Protein AF-A0A9R0EFJ1-F1 (afdb_monomer_lite)

Organism: Spodoptera frugiperda (NCBI:txid7108)

Sequence (148 aa):
MCCQISFVVCVLAYFVYSATVPFEKIGEVQAIQAPFFELPCMRIGGTCAKAFACPTGTRVGRKGLCPDQQELGIECCRPNRVARPLDQTQQERKSERKPANPGKTEGENKCITRNGVCIPTIGECPPSMQIEGTSDCRPEEICCIYNQ

pLDDT: mean 74.3, std 16.12, range [41.12, 91.94]

Radius of gyration: 32.26 Å; chains: 1; bounding box: 55×54×97 Å

Structure (mmCIF, N/CA/C/O backbone):
data_AF-A0A9R0EFJ1-F1
#
_entry.id   AF-A0A9R0EFJ1-F1
#
loop_
_atom_site.group_PDB
_atom_site.id
_atom_site.type_symbol
_atom_site.label_atom_id
_atom_site.label_alt_id
_atom_site.label_comp_id
_atom_site.label_asym_id
_atom_site.label_entity_id
_atom_site.label_seq_id
_atom_site.pdbx_PDB_ins_code
_atom_site.Cartn_x
_atom_site.Cartn_y
_atom_site.Cartn_z
_atom_site.occupancy
_atom_site.B_iso_or_equiv
_atom_site.auth_seq_id
_atom_site.auth_comp_id
_atom_site.auth_asym_id
_atom_site.auth_atom_id
_atom_site.pdbx_PDB_model_num
ATOM 1 N N . MET A 1 1 ? -18.585 27.957 65.807 1.00 55.62 1 MET A N 1
ATOM 2 C CA . MET A 1 1 ? -18.505 26.542 65.364 1.00 55.62 1 MET A CA 1
ATOM 3 C C . MET A 1 1 ? -19.190 26.280 64.012 1.00 55.62 1 MET A C 1
ATOM 5 O O . MET A 1 1 ? -18.810 25.325 63.353 1.00 55.62 1 MET A O 1
ATOM 9 N N . CYS A 1 2 ? -20.096 27.142 63.520 1.00 55.72 2 CYS A N 1
ATOM 10 C CA . CYS A 1 2 ? -20.790 26.954 62.229 1.00 55.72 2 CYS A CA 1
ATOM 11 C C . CYS A 1 2 ? -19.889 27.019 60.975 1.00 55.72 2 CYS A C 1
ATOM 13 O O . CYS A 1 2 ? -20.182 26.372 59.977 1.00 55.72 2 CYS A O 1
ATOM 15 N N . CYS A 1 3 ? -18.769 27.750 61.029 1.00 59.88 3 CYS A N 1
ATOM 16 C CA . CYS A 1 3 ? -17.863 27.913 59.882 1.00 59.88 3 CYS A CA 1
ATOM 17 C C . CYS A 1 3 ? -17.069 26.627 59.558 1.00 59.88 3 CYS A C 1
ATOM 19 O O . CYS A 1 3 ? -16.867 26.285 58.399 1.00 59.88 3 CYS A O 1
ATOM 21 N N . GLN A 1 4 ? -16.699 25.862 60.593 1.00 69.38 4 GLN A N 1
ATOM 22 C CA . GLN A 1 4 ? -15.990 24.582 60.459 1.00 69.38 4 GLN A CA 1
ATOM 23 C C . GLN A 1 4 ? -16.889 23.509 59.828 1.00 69.38 4 GLN A C 1
ATOM 25 O O . GLN A 1 4 ? -16.459 22.776 58.944 1.00 69.38 4 GLN A O 1
ATOM 30 N N . ILE A 1 5 ? -18.166 23.469 60.224 1.00 75.38 5 ILE A N 1
ATOM 31 C CA . ILE A 1 5 ? -19.148 22.516 59.687 1.00 75.38 5 ILE A CA 1
ATOM 32 C C . ILE A 1 5 ? -19.392 22.790 58.197 1.00 75.38 5 ILE A C 1
ATOM 34 O O . ILE A 1 5 ? -19.397 21.860 57.396 1.00 75.38 5 ILE A O 1
ATOM 38 N N . SER A 1 6 ? -19.506 24.065 57.807 1.00 76.31 6 SER A N 1
ATOM 39 C CA . SER A 1 6 ? -19.676 24.445 56.400 1.00 76.31 6 SER A CA 1
ATOM 40 C C . SER A 1 6 ? -18.483 24.034 55.532 1.00 76.31 6 SER A C 1
ATOM 42 O O . SER A 1 6 ? -18.679 23.575 54.410 1.00 76.31 6 SER A O 1
ATOM 44 N N . PHE A 1 7 ? -17.255 24.168 56.042 1.00 79.75 7 PHE A N 1
ATOM 45 C CA . PHE A 1 7 ? -16.052 23.775 55.309 1.00 79.75 7 PHE A CA 1
ATOM 46 C C . PHE A 1 7 ? -15.997 22.259 55.084 1.00 79.75 7 PHE A C 1
ATOM 48 O O . PHE A 1 7 ? -15.744 21.805 53.969 1.00 79.75 7 PHE A O 1
ATOM 55 N N . VAL A 1 8 ? -16.316 21.474 56.118 1.00 84.75 8 VAL A N 1
ATOM 56 C CA . VAL A 1 8 ? -16.332 20.005 56.037 1.00 84.75 8 VAL A CA 1
ATOM 57 C C . VAL A 1 8 ? -17.383 19.516 55.037 1.00 84.75 8 VAL A C 1
ATOM 59 O O . VAL A 1 8 ? -17.089 18.630 54.237 1.00 84.75 8 VAL A O 1
ATOM 62 N N . VAL A 1 9 ? -18.573 20.124 55.012 1.00 88.00 9 VAL A N 1
ATOM 63 C CA . VAL A 1 9 ? -19.626 19.768 54.045 1.00 88.00 9 VAL A CA 1
ATOM 64 C C . VAL A 1 9 ? -19.182 20.044 52.605 1.00 88.00 9 VAL A C 1
ATOM 66 O O . VAL A 1 9 ? -19.360 19.183 51.747 1.00 88.00 9 VAL A O 1
ATOM 69 N N . CYS A 1 10 ? -18.549 21.190 52.336 1.00 85.62 10 CYS A N 1
ATOM 70 C CA . CYS A 1 10 ? -18.048 21.512 50.996 1.00 85.62 10 CYS A CA 1
ATOM 71 C C . CYS A 1 10 ? -16.941 20.555 50.533 1.00 85.62 10 CYS A C 1
ATOM 73 O O . CYS A 1 10 ? -16.951 20.121 49.382 1.00 85.62 10 CYS A O 1
ATOM 75 N N . VAL A 1 11 ? -16.005 20.197 51.420 1.00 88.25 11 VAL A N 1
ATOM 76 C CA . VAL A 1 11 ? -14.911 19.267 51.091 1.00 88.25 11 VAL A CA 1
ATOM 77 C C . VAL A 1 11 ? -15.449 17.862 50.822 1.00 88.25 11 VAL A C 1
ATOM 79 O O . VAL A 1 11 ? -15.050 17.236 49.841 1.00 88.25 11 VAL A O 1
ATOM 82 N N . LEU A 1 12 ? -16.391 17.382 51.638 1.00 87.44 12 LEU A N 1
ATOM 83 C CA . LEU A 1 12 ? -17.024 16.079 51.424 1.00 87.44 12 LEU A CA 1
ATOM 84 C C . LEU A 1 12 ? -17.847 16.058 50.132 1.00 87.44 12 LEU A C 1
ATOM 86 O O . LEU A 1 12 ? -17.742 15.101 49.370 1.00 87.44 12 LEU A O 1
ATOM 90 N N . ALA A 1 13 ? -18.599 17.120 49.836 1.00 86.50 13 ALA A N 1
ATOM 91 C CA . ALA A 1 13 ? -19.341 17.236 48.582 1.00 86.50 13 ALA A CA 1
ATOM 92 C C . ALA A 1 13 ? -18.406 17.248 47.362 1.00 86.50 13 ALA A C 1
ATOM 94 O O . ALA A 1 13 ? -18.673 16.553 46.385 1.00 86.50 13 ALA A O 1
ATOM 95 N N . TYR A 1 14 ? -17.283 17.970 47.432 1.00 86.06 14 TYR A N 1
ATOM 96 C CA . TYR A 1 14 ? -16.282 17.994 46.363 1.00 86.06 14 TYR A CA 1
ATOM 97 C C . TYR A 1 14 ? -15.613 16.630 46.160 1.00 86.06 14 TYR A C 1
ATOM 99 O O . TYR A 1 14 ? -15.384 16.215 45.024 1.00 86.06 14 TYR A O 1
ATOM 107 N N . PHE A 1 15 ? -15.325 15.912 47.247 1.00 83.88 15 PHE A N 1
ATOM 108 C CA . PHE A 1 15 ? -14.726 14.581 47.183 1.00 83.88 15 PHE A CA 1
ATOM 109 C C . PHE A 1 15 ? -15.702 13.548 46.606 1.00 83.88 15 PHE A C 1
ATOM 111 O O . PHE A 1 15 ? -15.324 12.780 45.727 1.00 83.88 15 PHE A O 1
ATOM 118 N N . VAL A 1 16 ? -16.973 13.574 47.028 1.00 85.31 16 VAL A N 1
ATOM 119 C CA . VAL A 1 16 ? -18.039 12.728 46.460 1.00 85.31 16 VAL A CA 1
ATOM 120 C C . VAL A 1 16 ? -18.267 13.061 44.989 1.00 85.31 16 VAL A C 1
ATOM 122 O O . VAL A 1 16 ? -18.375 12.148 44.174 1.00 85.31 16 VAL A O 1
ATOM 125 N N . TYR A 1 17 ? -18.273 14.345 44.623 1.00 82.31 17 TYR A N 1
ATOM 126 C CA . TYR A 1 17 ? -18.352 14.765 43.227 1.00 82.31 17 TYR A CA 1
ATOM 127 C C . TYR A 1 17 ? -17.175 14.186 42.438 1.00 82.31 17 TYR A C 1
ATOM 129 O O . TYR A 1 17 ? -17.390 13.413 41.517 1.00 82.31 17 TYR A O 1
ATOM 137 N N . SER A 1 18 ? -15.939 14.430 42.880 1.00 78.69 18 SER A N 1
ATOM 138 C CA . SER A 1 18 ? -14.717 13.933 42.226 1.00 78.69 18 SER A CA 1
ATOM 139 C C . 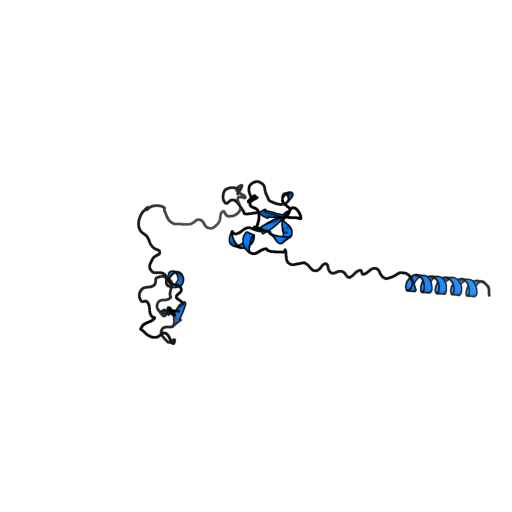SER A 1 18 ? -14.643 12.403 42.133 1.00 78.69 18 SER A C 1
ATOM 141 O O . SER A 1 18 ? -14.052 11.884 41.194 1.00 78.69 18 SER A O 1
ATOM 143 N N . ALA A 1 19 ? -15.240 11.676 43.083 1.00 75.56 19 ALA A N 1
ATOM 144 C CA . ALA A 1 19 ? -15.308 10.215 43.071 1.00 75.56 19 ALA A CA 1
ATOM 145 C C . ALA A 1 19 ? -16.432 9.655 42.178 1.00 75.56 19 ALA A C 1
ATOM 147 O O . ALA A 1 19 ? -16.368 8.495 41.778 1.00 75.56 19 ALA A O 1
ATOM 148 N N . THR A 1 20 ? -17.467 10.451 41.890 1.00 71.62 20 THR A N 1
ATOM 149 C CA . THR A 1 20 ? -18.623 10.041 41.075 1.00 71.62 20 THR A CA 1
ATOM 150 C C . THR A 1 20 ? -18.556 10.531 39.636 1.00 71.62 20 THR A C 1
ATOM 152 O O . THR A 1 20 ? -19.221 9.932 38.792 1.00 71.62 20 THR A O 1
ATOM 155 N N . VAL A 1 21 ? -17.750 11.554 39.314 1.00 69.31 21 VAL A N 1
ATOM 156 C CA . VAL A 1 21 ? -17.434 11.847 37.911 1.00 69.31 21 VAL A CA 1
ATOM 157 C C . VAL A 1 21 ? -16.482 10.758 37.417 1.00 69.31 21 VAL A C 1
ATOM 159 O O . VAL A 1 21 ? -15.343 10.693 37.890 1.00 69.31 21 VAL A O 1
ATOM 162 N N . PRO A 1 22 ? -16.890 9.890 36.475 1.00 62.62 22 PRO A N 1
ATOM 163 C CA . PRO A 1 22 ? -15.914 9.083 35.773 1.00 62.62 22 PRO A CA 1
ATOM 164 C C . PRO A 1 22 ? -14.950 10.056 35.094 1.00 62.62 22 PRO A C 1
ATOM 166 O O . PRO A 1 22 ? -15.371 10.957 34.369 1.00 62.62 22 PRO A O 1
ATOM 169 N N . PHE A 1 23 ? -13.654 9.897 35.356 1.00 56.00 23 PHE A N 1
ATOM 170 C CA . PHE A 1 23 ? -12.611 10.497 34.537 1.00 56.00 23 PHE A CA 1
ATOM 171 C C . PHE A 1 23 ? -12.801 9.931 33.127 1.00 56.00 23 PHE A C 1
ATOM 173 O O . PHE A 1 23 ? -12.347 8.825 32.824 1.00 56.00 23 PHE A O 1
ATOM 180 N N . GLU A 1 24 ? -13.576 10.629 32.299 1.00 58.25 24 GLU A N 1
ATOM 181 C CA . GLU A 1 24 ? -13.750 10.294 30.897 1.00 58.25 24 GLU A CA 1
ATOM 182 C C . GLU A 1 24 ? -12.352 10.356 30.284 1.00 58.25 24 GLU A C 1
ATOM 184 O O . GLU A 1 24 ? -11.733 11.415 30.200 1.00 58.25 24 GLU A O 1
ATOM 189 N N . LYS A 1 25 ? -11.814 9.162 30.020 1.00 52.97 25 LYS A N 1
ATOM 190 C CA . LYS A 1 25 ? -10.497 8.869 29.461 1.00 52.97 25 LYS A CA 1
ATOM 191 C C . LYS A 1 25 ? -9.975 10.002 28.569 1.00 52.97 25 LYS A C 1
ATOM 193 O O . LYS A 1 25 ? -10.198 10.000 27.361 1.00 52.97 25 LYS A O 1
ATOM 198 N N . ILE A 1 26 ? -9.126 10.871 29.114 1.00 57.34 26 ILE A N 1
ATOM 199 C CA . ILE A 1 26 ? -8.106 11.554 28.308 1.00 57.34 26 ILE A CA 1
ATOM 200 C C . ILE A 1 26 ? -7.025 10.503 28.045 1.00 57.34 26 ILE A C 1
ATOM 202 O O . ILE A 1 26 ? -6.003 10.439 28.721 1.00 57.34 26 ILE A O 1
ATOM 206 N N . GLY A 1 27 ? -7.336 9.549 27.175 1.00 50.69 27 GLY A N 1
ATOM 207 C CA . GLY A 1 27 ? -6.562 8.318 27.084 1.00 50.69 27 GLY A CA 1
ATOM 208 C C . GLY A 1 27 ? -7.099 7.332 26.064 1.00 50.69 27 GLY A C 1
ATOM 209 O O . GLY A 1 27 ? -6.918 6.131 26.227 1.00 50.69 27 GLY A O 1
ATOM 210 N N . GLU A 1 28 ? -7.754 7.815 25.016 1.00 44.91 28 GLU A N 1
ATOM 211 C CA . GLU A 1 28 ? -7.656 7.139 23.734 1.00 44.91 28 GLU A CA 1
ATOM 212 C C . GLU A 1 28 ? -6.588 7.911 22.968 1.00 44.91 28 GLU A C 1
ATOM 214 O O . GLU A 1 28 ? -6.854 8.887 22.268 1.00 44.91 28 GLU A O 1
ATOM 219 N N . VAL A 1 29 ? -5.330 7.486 23.144 1.00 49.19 29 VAL A N 1
ATOM 220 C CA . VAL A 1 29 ? -4.411 7.479 22.009 1.00 49.19 29 VAL A CA 1
ATOM 221 C C . VAL A 1 29 ? -5.216 6.752 20.951 1.00 49.19 29 VAL A C 1
ATOM 223 O O . VAL A 1 29 ? -5.331 5.529 21.022 1.00 49.19 29 VAL A O 1
ATOM 226 N N . GLN A 1 30 ? -5.890 7.515 20.077 1.00 48.06 30 GLN A N 1
ATOM 227 C CA . GLN A 1 30 ? -6.449 6.982 18.853 1.00 48.06 30 GLN A CA 1
ATOM 228 C C . GLN A 1 30 ? -5.304 6.160 18.321 1.00 48.06 30 GLN A C 1
ATOM 230 O O . GLN A 1 30 ? -4.242 6.713 18.017 1.00 48.06 30 GLN A O 1
ATOM 235 N N . ALA A 1 31 ? -5.471 4.836 18.353 1.00 45.25 31 ALA A N 1
ATOM 236 C CA . ALA A 1 31 ? -4.607 3.967 17.609 1.00 45.25 31 ALA A CA 1
ATOM 237 C C . ALA A 1 31 ? -4.531 4.668 16.263 1.00 45.25 31 ALA A C 1
ATOM 239 O O . ALA A 1 31 ? -5.567 4.886 15.626 1.00 45.25 31 ALA A O 1
ATOM 240 N N . ILE A 1 32 ? -3.344 5.158 15.909 1.00 47.66 32 ILE A N 1
ATOM 241 C CA . ILE A 1 32 ? -3.058 5.542 14.545 1.00 47.66 32 ILE A CA 1
ATOM 242 C C . ILE A 1 32 ? -3.206 4.199 13.846 1.00 47.66 32 ILE A C 1
ATOM 244 O O . ILE A 1 32 ? -2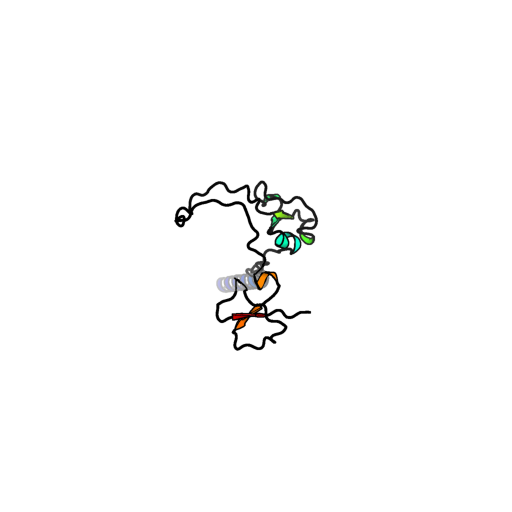.257 3.423 13.771 1.00 47.66 32 ILE A O 1
ATOM 248 N N . GLN A 1 33 ? -4.453 3.844 13.520 1.00 49.12 33 GLN A N 1
ATOM 249 C CA . GLN A 1 33 ? -4.809 2.688 12.741 1.00 49.12 33 GLN A CA 1
ATOM 250 C C . GLN A 1 33 ? -4.014 2.957 11.493 1.00 49.12 33 GLN A C 1
ATOM 252 O O . GLN A 1 33 ? -4.284 3.936 10.789 1.00 49.12 33 GLN A O 1
ATOM 257 N N . ALA A 1 34 ? -2.941 2.182 11.325 1.00 52.62 34 ALA A N 1
ATOM 258 C CA . ALA A 1 34 ? -2.125 2.254 10.138 1.00 52.62 34 ALA A CA 1
ATOM 259 C C . ALA A 1 34 ? -3.117 2.329 8.973 1.00 52.62 34 ALA A C 1
ATOM 261 O O . ALA A 1 34 ? -4.060 1.526 8.977 1.00 52.62 34 ALA A O 1
ATOM 262 N N . PRO A 1 35 ? -3.005 3.343 8.090 1.00 58.44 35 PRO A N 1
ATOM 263 C CA . PRO A 1 35 ? -3.988 3.563 7.042 1.00 58.44 35 PRO A CA 1
ATOM 264 C C . PRO A 1 35 ? -4.254 2.210 6.404 1.00 58.44 35 PRO A C 1
ATOM 266 O O . PRO A 1 35 ? -3.307 1.526 6.031 1.00 58.44 35 PRO A O 1
ATOM 269 N N . PHE A 1 36 ? -5.500 1.749 6.445 1.00 61.56 36 PHE A N 1
ATOM 270 C CA . PHE A 1 36 ? -5.820 0.389 6.034 1.00 61.56 36 PHE A CA 1
ATOM 271 C C . PHE A 1 36 ? -5.503 0.276 4.544 1.00 61.56 36 PHE A C 1
ATOM 273 O O . PHE A 1 36 ? -6.231 0.775 3.688 1.00 61.56 36 PHE A O 1
ATOM 280 N N . PHE A 1 37 ? -4.341 -0.298 4.247 1.00 69.12 37 PHE A N 1
ATOM 281 C CA . PHE A 1 37 ? -3.857 -0.461 2.896 1.00 69.12 37 PHE A CA 1
ATOM 282 C C . PHE A 1 37 ? -4.298 -1.832 2.401 1.00 69.12 37 PHE A C 1
ATOM 284 O O . PHE A 1 37 ? -3.737 -2.860 2.778 1.00 69.12 37 PHE A O 1
ATOM 291 N N . GLU A 1 38 ? -5.318 -1.852 1.552 1.00 83.25 38 GLU A N 1
ATOM 292 C CA . GLU A 1 38 ? -5.773 -3.094 0.945 1.00 83.25 38 GLU A CA 1
ATOM 293 C C . GLU A 1 38 ? -4.861 -3.490 -0.228 1.00 83.25 38 GLU A C 1
ATOM 295 O O . GLU A 1 38 ? -4.583 -2.704 -1.146 1.00 83.25 38 GLU A O 1
ATOM 300 N N . LEU A 1 39 ? -4.390 -4.744 -0.204 1.00 87.88 39 LEU A N 1
ATOM 301 C CA . LEU A 1 39 ? -3.460 -5.297 -1.196 1.00 87.88 39 LEU A CA 1
ATOM 302 C C . LEU A 1 39 ? -3.903 -5.094 -2.656 1.00 87.88 39 LEU A C 1
ATOM 304 O O . LEU A 1 39 ? -3.039 -4.768 -3.473 1.00 87.88 39 LEU A O 1
ATOM 308 N N . PRO A 1 40 ? -5.184 -5.272 -3.040 1.00 90.25 40 PRO A N 1
ATOM 309 C CA . PRO A 1 40 ? -5.596 -5.129 -4.435 1.00 90.25 40 PRO A CA 1
ATOM 310 C C . PRO A 1 40 ? -5.343 -3.721 -5.002 1.00 90.25 40 PRO A C 1
ATOM 312 O O . PRO A 1 40 ? -4.825 -3.596 -6.115 1.00 90.25 40 PRO A O 1
ATOM 315 N N . CYS A 1 41 ? -5.634 -2.663 -4.237 1.00 91.56 41 CYS A N 1
ATOM 316 C CA . CYS A 1 41 ? -5.358 -1.280 -4.635 1.00 91.56 41 CYS A CA 1
ATOM 317 C C . CYS A 1 41 ? -3.851 -0.961 -4.618 1.00 91.56 41 CYS A C 1
ATOM 319 O O . CYS A 1 41 ? -3.332 -0.351 -5.559 1.00 91.56 41 CYS A O 1
ATOM 321 N N . MET A 1 42 ? -3.111 -1.448 -3.615 1.00 88.69 42 MET A N 1
ATOM 322 C CA . MET A 1 42 ? -1.653 -1.271 -3.562 1.00 88.69 42 MET A CA 1
ATOM 323 C C . MET A 1 42 ? -0.926 -1.951 -4.722 1.00 88.69 42 MET A C 1
ATOM 325 O O . MET A 1 42 ? 0.037 -1.402 -5.256 1.00 88.69 42 MET A O 1
ATOM 329 N N . ARG A 1 43 ? -1.387 -3.132 -5.151 1.00 90.88 43 ARG A N 1
ATOM 330 C CA . ARG A 1 43 ? -0.743 -3.915 -6.219 1.00 90.88 43 ARG A CA 1
ATOM 331 C C . ARG A 1 43 ? -0.748 -3.177 -7.562 1.00 90.88 43 ARG A C 1
ATOM 333 O O . ARG A 1 43 ? 0.122 -3.406 -8.396 1.00 90.88 43 ARG A O 1
ATOM 340 N N . ILE A 1 44 ? -1.695 -2.256 -7.760 1.00 88.69 44 ILE A N 1
ATOM 341 C CA . ILE A 1 44 ? -1.742 -1.371 -8.933 1.00 88.69 44 ILE A CA 1
ATOM 342 C C . ILE A 1 44 ? -1.080 -0.003 -8.688 1.00 88.69 44 ILE A C 1
ATOM 344 O O . ILE A 1 44 ? -1.123 0.859 -9.568 1.00 88.69 44 ILE A O 1
ATOM 348 N N . GLY A 1 45 ? -0.454 0.206 -7.527 1.00 88.44 45 GLY A N 1
ATOM 349 C CA . GLY A 1 45 ? 0.183 1.463 -7.128 1.00 88.44 45 GLY A CA 1
ATOM 350 C C . GLY A 1 45 ? -0.811 2.555 -6.725 1.00 88.44 45 GLY A C 1
ATOM 351 O O . GLY A 1 45 ? -0.546 3.734 -6.959 1.00 88.44 45 GLY A O 1
ATOM 352 N N . GLY A 1 46 ? -1.979 2.168 -6.212 1.00 90.06 46 GLY A N 1
ATOM 353 C CA . GLY A 1 46 ? -2.975 3.077 -5.656 1.00 90.06 46 GLY A CA 1
ATOM 354 C C . GLY A 1 46 ? -3.007 3.055 -4.128 1.00 90.06 46 GLY A C 1
ATOM 355 O O . GLY A 1 46 ? -2.302 2.283 -3.481 1.00 90.06 46 GLY A O 1
ATOM 356 N N . THR A 1 47 ? -3.858 3.906 -3.564 1.00 91.62 47 THR A N 1
ATOM 357 C CA . THR A 1 47 ? -4.195 3.937 -2.138 1.00 91.62 47 THR A CA 1
ATOM 358 C C . THR A 1 47 ? -5.711 3.997 -1.955 1.00 91.62 47 THR A C 1
ATOM 360 O O . THR A 1 47 ? -6.408 4.599 -2.776 1.00 91.62 47 THR A O 1
ATOM 363 N N . CYS A 1 48 ? -6.226 3.372 -0.899 1.00 90.88 48 CYS A N 1
ATOM 364 C CA . CYS A 1 48 ? -7.642 3.430 -0.545 1.00 90.88 48 CYS A CA 1
ATOM 365 C C . CYS A 1 48 ? -7.921 4.736 0.210 1.00 90.88 48 CYS A C 1
ATOM 367 O O . CYS A 1 48 ? -7.289 5.027 1.225 1.00 90.88 48 CYS A O 1
ATOM 369 N N . ALA A 1 49 ? -8.849 5.548 -0.294 1.00 91.12 49 ALA A N 1
ATOM 370 C CA . ALA A 1 49 ? -9.318 6.751 0.391 1.00 91.12 49 ALA A CA 1
ATOM 371 C C . ALA A 1 49 ? -10.798 6.996 0.088 1.00 91.12 49 ALA A C 1
ATOM 373 O O . ALA A 1 49 ? -11.354 6.441 -0.859 1.00 91.12 49 ALA A O 1
ATOM 374 N N . LYS A 1 50 ? -11.464 7.850 0.872 1.00 90.12 50 LYS A N 1
ATOM 375 C CA . LYS A 1 50 ? -12.846 8.249 0.562 1.00 90.12 50 LYS A CA 1
ATOM 376 C C . LYS A 1 50 ? -12.916 8.797 -0.859 1.00 90.12 50 LYS A C 1
ATOM 378 O O . LYS A 1 50 ? -12.039 9.566 -1.250 1.00 90.12 50 LYS A O 1
ATOM 383 N N . ALA A 1 51 ? -13.970 8.465 -1.605 1.00 86.25 51 ALA A N 1
ATOM 384 C CA . ALA A 1 51 ? -14.077 8.858 -3.008 1.00 86.25 51 ALA A CA 1
ATOM 385 C C . ALA A 1 51 ? -13.793 10.359 -3.203 1.00 86.25 51 ALA A C 1
ATOM 387 O O . ALA A 1 51 ? -12.952 10.725 -4.023 1.00 86.25 51 ALA A O 1
ATOM 388 N N . PHE A 1 52 ? -14.409 11.240 -2.404 1.00 87.31 52 PHE A N 1
ATOM 389 C CA . PHE A 1 52 ? -14.198 12.698 -2.457 1.00 87.31 52 PHE A CA 1
ATOM 390 C C . PHE A 1 52 ? -12.768 13.163 -2.147 1.00 87.31 52 PHE A C 1
ATOM 392 O O . PHE A 1 52 ? -12.386 14.234 -2.601 1.00 87.31 52 PHE A O 1
ATOM 399 N N . ALA A 1 53 ? -11.987 12.374 -1.411 1.00 89.88 53 ALA A N 1
ATOM 400 C CA . ALA A 1 53 ? -10.604 12.686 -1.072 1.00 89.88 53 ALA A CA 1
ATOM 401 C C . ALA A 1 53 ? -9.617 12.296 -2.186 1.00 89.88 53 ALA A C 1
ATOM 403 O O . ALA A 1 53 ? -8.473 12.747 -2.165 1.00 89.88 53 ALA A O 1
ATOM 404 N N . CYS A 1 54 ? -10.033 11.487 -3.170 1.00 88.75 54 CYS A N 1
ATOM 405 C CA . CYS A 1 54 ? -9.193 11.225 -4.335 1.00 88.75 54 CYS A CA 1
ATOM 406 C C . CYS A 1 54 ? -9.005 12.513 -5.157 1.00 88.75 54 CYS A C 1
ATOM 408 O O . CYS A 1 54 ? -10.005 13.119 -5.561 1.00 88.75 54 CYS A O 1
ATOM 410 N N . PRO A 1 55 ? -7.760 12.881 -5.509 1.00 88.12 55 PRO A N 1
ATOM 411 C CA . PRO A 1 55 ? -7.502 13.959 -6.456 1.00 88.12 55 PRO A CA 1
ATOM 412 C C . PRO A 1 55 ? -8.224 13.730 -7.791 1.00 88.12 55 PRO A C 1
ATOM 414 O O . PRO A 1 55 ? -8.399 12.589 -8.240 1.00 88.12 55 PRO A O 1
ATOM 417 N N . THR A 1 56 ? -8.629 14.809 -8.459 1.00 86.44 56 THR A N 1
ATOM 418 C CA . THR A 1 56 ? -9.336 14.738 -9.745 1.00 86.44 56 THR A CA 1
ATOM 419 C C . THR A 1 56 ? -8.560 13.891 -10.758 1.00 86.44 56 THR A C 1
ATOM 421 O O . THR A 1 56 ? -7.356 14.056 -10.934 1.00 86.44 56 THR A O 1
ATOM 424 N N . GLY A 1 57 ? -9.243 12.949 -11.416 1.00 85.69 57 GLY A N 1
ATOM 425 C CA . GLY A 1 57 ? -8.629 12.066 -12.416 1.00 85.69 57 GLY A CA 1
ATOM 426 C C . GLY A 1 57 ? -7.757 10.934 -11.858 1.00 85.69 57 GLY A C 1
ATOM 427 O O . GLY A 1 57 ? -7.152 10.209 -12.644 1.00 85.69 57 GLY A O 1
ATOM 428 N N . THR A 1 58 ? -7.698 10.754 -10.532 1.00 89.06 58 THR A N 1
ATOM 429 C CA . THR A 1 58 ? -6.979 9.629 -9.898 1.00 89.06 58 THR A CA 1
ATOM 430 C C . THR A 1 58 ? -7.890 8.480 -9.468 1.00 89.06 58 THR A C 1
ATOM 432 O O . THR A 1 58 ? -7.410 7.396 -9.157 1.00 89.06 58 THR A O 1
ATOM 435 N N . ARG A 1 59 ? -9.213 8.669 -9.454 1.00 90.56 59 ARG A N 1
ATOM 436 C CA . ARG A 1 59 ? -10.158 7.594 -9.120 1.00 90.56 59 ARG A 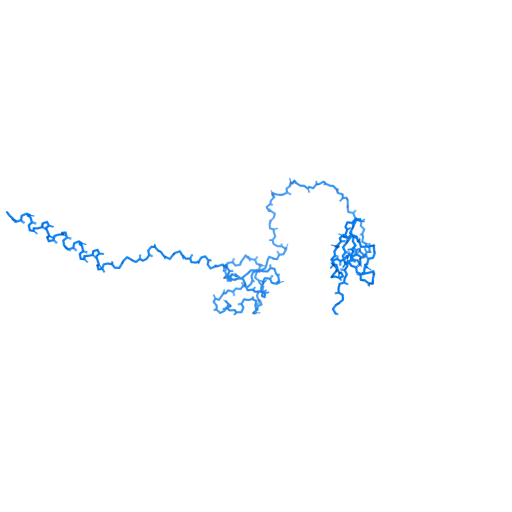CA 1
ATOM 437 C C . ARG A 1 59 ? -10.102 6.486 -10.168 1.00 90.56 59 ARG A C 1
ATOM 439 O O . ARG A 1 59 ? -10.265 6.760 -11.354 1.00 90.56 59 ARG A O 1
ATOM 446 N N . VAL A 1 60 ? -9.933 5.241 -9.726 1.00 90.62 60 VAL A N 1
ATOM 447 C CA . VAL A 1 60 ? -9.906 4.079 -10.629 1.00 90.62 60 VAL A CA 1
ATOM 448 C C . VAL A 1 60 ? -11.319 3.641 -11.037 1.00 90.62 60 VAL A C 1
ATOM 450 O O . VAL A 1 60 ? -11.499 3.145 -12.146 1.00 90.62 60 VAL A O 1
ATOM 453 N N . GLY A 1 61 ? -12.324 3.823 -10.171 1.00 84.94 61 GLY A N 1
ATOM 454 C CA . GLY A 1 61 ? -13.732 3.526 -10.476 1.00 84.94 61 GLY A CA 1
ATOM 455 C C . GLY A 1 61 ? -14.041 2.041 -10.709 1.00 84.94 61 GLY A C 1
ATOM 456 O O . GLY A 1 61 ? -15.053 1.711 -11.324 1.00 84.94 61 GLY A O 1
ATOM 457 N N . ARG A 1 62 ? -13.162 1.133 -10.258 1.00 84.00 62 ARG A N 1
ATOM 458 C CA . ARG A 1 62 ? -13.350 -0.323 -10.344 1.00 84.00 62 ARG A CA 1
ATOM 459 C C . ARG A 1 62 ? -13.627 -0.891 -8.953 1.00 84.00 62 ARG A C 1
ATOM 461 O O . ARG A 1 62 ? -12.851 -0.674 -8.023 1.00 84.00 62 ARG A O 1
ATOM 468 N N . LYS A 1 63 ? -14.709 -1.666 -8.835 1.00 86.94 63 LYS A N 1
ATOM 469 C CA . LYS A 1 63 ? -15.057 -2.408 -7.615 1.00 86.94 63 LYS A CA 1
ATOM 470 C C . LYS A 1 63 ? -14.024 -3.508 -7.311 1.00 86.94 63 LYS A C 1
ATOM 472 O O . LYS A 1 63 ? -13.338 -3.973 -8.220 1.00 86.94 63 LYS A O 1
ATOM 477 N N . GLY A 1 64 ? -13.907 -3.900 -6.043 1.00 87.62 64 GLY A N 1
ATOM 478 C CA . GLY A 1 64 ? -13.005 -4.955 -5.566 1.00 87.62 64 GLY A CA 1
ATOM 479 C C . GLY A 1 64 ? -11.545 -4.537 -5.346 1.00 87.62 64 GLY A C 1
ATOM 480 O O . GLY A 1 64 ? -10.694 -5.405 -5.178 1.00 87.62 64 GLY A O 1
ATOM 481 N N . LEU A 1 65 ? -11.230 -3.235 -5.364 1.00 90.00 65 LEU A N 1
ATOM 482 C CA . LEU A 1 65 ? -9.877 -2.735 -5.070 1.00 90.00 65 LEU A CA 1
ATOM 483 C C . LEU A 1 65 ? -9.663 -2.416 -3.586 1.00 90.00 65 LEU A C 1
ATOM 485 O O . LEU A 1 65 ? -8.555 -2.593 -3.087 1.00 90.00 65 LEU A O 1
ATOM 489 N N . CYS A 1 66 ? -10.727 -1.973 -2.919 1.00 91.06 66 CYS A N 1
ATOM 490 C CA . CYS A 1 66 ? -10.808 -1.834 -1.468 1.00 91.06 66 CYS A CA 1
ATOM 491 C C . CYS A 1 66 ? -12.057 -2.612 -0.991 1.00 91.06 66 CYS A C 1
ATOM 493 O O . CYS A 1 66 ? -13.055 -1.974 -0.653 1.00 91.06 66 CYS A O 1
ATOM 495 N N . PRO A 1 67 ? -12.114 -3.952 -1.173 1.00 89.50 67 PRO A N 1
ATOM 496 C CA . PRO A 1 67 ? -13.300 -4.772 -0.913 1.00 89.50 67 PRO A CA 1
ATOM 497 C C . PRO A 1 67 ? -13.979 -4.514 0.433 1.00 89.50 67 PRO A C 1
ATOM 499 O O . PRO A 1 67 ? -15.200 -4.372 0.446 1.00 89.50 67 PRO A O 1
ATOM 502 N N . ASP A 1 68 ? -13.223 -4.396 1.523 1.00 87.88 68 ASP A N 1
ATOM 503 C CA . ASP A 1 68 ? -13.816 -4.247 2.860 1.00 87.88 68 ASP A CA 1
ATOM 504 C C . ASP A 1 68 ? -14.335 -2.821 3.093 1.00 87.88 68 ASP A C 1
ATOM 506 O O . ASP A 1 68 ? -15.287 -2.582 3.835 1.00 87.88 68 ASP A O 1
ATOM 510 N N . GLN A 1 69 ? -13.709 -1.845 2.437 1.00 87.19 69 GLN A N 1
ATOM 511 C CA . GLN A 1 69 ? -13.973 -0.427 2.653 1.00 87.19 69 GLN A CA 1
ATOM 512 C C . GLN A 1 69 ? -14.920 0.198 1.617 1.00 87.19 69 GLN A C 1
ATOM 514 O O . GLN A 1 69 ? -15.409 1.315 1.812 1.00 87.19 69 GLN A O 1
ATOM 519 N N . GLN A 1 70 ? -15.225 -0.502 0.524 1.00 87.75 70 GLN A N 1
ATOM 520 C CA . GLN A 1 70 ? -16.063 0.021 -0.560 1.00 87.75 70 GLN A CA 1
ATOM 521 C C . GLN A 1 70 ? -17.493 0.343 -0.129 1.00 87.75 70 GLN A C 1
ATOM 523 O O . GLN A 1 70 ? -18.058 1.338 -0.588 1.00 87.75 70 GLN A O 1
ATOM 528 N N . GLU A 1 71 ? -18.058 -0.432 0.797 1.00 85.81 71 GLU A N 1
ATOM 529 C CA . GLU A 1 71 ? -19.382 -0.158 1.371 1.00 85.81 71 GLU A CA 1
ATOM 530 C C . GLU A 1 71 ? -19.418 1.162 2.159 1.00 85.81 71 GLU A C 1
ATOM 532 O O . GLU A 1 71 ? -20.462 1.800 2.273 1.00 85.81 71 GLU A O 1
ATOM 537 N N . LEU A 1 72 ? -18.258 1.633 2.626 1.00 87.38 72 LEU A N 1
ATOM 538 C CA . LEU A 1 72 ? -18.090 2.894 3.350 1.00 87.38 72 LEU A CA 1
ATOM 539 C C . LEU A 1 72 ? -17.800 4.085 2.416 1.00 87.38 72 LEU A C 1
ATOM 541 O O . LEU A 1 72 ? -17.428 5.169 2.877 1.00 87.38 72 LEU A O 1
ATOM 545 N N . GLY A 1 73 ? -17.939 3.903 1.098 1.00 86.75 73 GLY A N 1
ATOM 546 C CA . GLY A 1 73 ? -17.670 4.942 0.098 1.00 86.75 73 GLY A CA 1
ATOM 547 C C . GLY A 1 73 ? -16.178 5.228 -0.109 1.00 86.75 73 GLY A C 1
ATOM 548 O O . GLY A 1 73 ? -15.801 6.330 -0.534 1.00 86.75 73 GLY A O 1
ATOM 549 N N . ILE A 1 74 ? -15.324 4.257 0.221 1.00 89.81 74 ILE A N 1
ATOM 550 C CA . ILE A 1 74 ? -13.888 4.294 -0.052 1.00 89.81 74 ILE A CA 1
ATOM 551 C C . ILE A 1 74 ? -13.629 3.707 -1.439 1.00 89.81 74 ILE A C 1
ATOM 553 O O . ILE A 1 74 ? -14.192 2.694 -1.843 1.00 89.81 74 ILE A O 1
ATOM 557 N N . GLU A 1 75 ? -12.760 4.378 -2.178 1.00 91.44 75 GLU A N 1
ATOM 558 C CA . GLU A 1 75 ? -12.381 4.045 -3.541 1.00 91.44 75 GLU A CA 1
ATOM 559 C C . GLU A 1 75 ? -10.860 3.973 -3.652 1.00 91.44 75 GLU A C 1
ATOM 561 O O . GLU A 1 75 ? -10.116 4.556 -2.859 1.00 91.44 75 GLU A O 1
ATOM 566 N N . CYS A 1 76 ? -10.385 3.273 -4.679 1.00 91.94 76 CYS A N 1
ATOM 567 C CA . CYS A 1 76 ? -8.960 3.237 -4.973 1.00 91.94 76 CYS A CA 1
ATOM 568 C C . CYS A 1 76 ? -8.563 4.481 -5.780 1.00 91.94 76 CYS A C 1
ATOM 570 O O . CYS A 1 76 ? -9.032 4.686 -6.909 1.00 91.94 76 CYS A O 1
ATOM 572 N N . CYS A 1 77 ? -7.676 5.299 -5.212 1.00 91.38 77 CYS A N 1
ATOM 573 C CA . CYS A 1 77 ? -7.051 6.430 -5.886 1.00 91.38 77 CYS A CA 1
ATOM 574 C C . CYS A 1 77 ? -5.673 6.010 -6.414 1.00 91.38 77 CYS A C 1
ATOM 576 O O . CYS A 1 77 ? -4.796 5.607 -5.651 1.00 91.38 77 CYS A O 1
ATOM 578 N N . ARG A 1 78 ? -5.447 6.145 -7.717 1.00 91.44 78 ARG A N 1
ATOM 579 C CA . ARG A 1 78 ? -4.175 5.870 -8.382 1.00 91.44 78 ARG A CA 1
ATOM 580 C C . ARG A 1 78 ? -3.709 7.120 -9.131 1.00 91.44 78 ARG A C 1
ATOM 582 O O . ARG A 1 78 ? -4.454 7.612 -9.979 1.00 91.44 78 ARG A O 1
ATOM 589 N N . PRO A 1 79 ? -2.485 7.621 -8.888 1.00 86.00 79 PRO A N 1
ATOM 590 C CA . PRO A 1 79 ? -1.947 8.747 -9.637 1.00 86.00 79 PRO A CA 1
ATOM 591 C C . PRO A 1 79 ? -1.947 8.426 -11.131 1.00 86.00 79 PRO A C 1
ATOM 593 O O . PRO A 1 79 ? -1.222 7.543 -11.598 1.00 86.00 79 PRO A O 1
ATOM 596 N N . ASN A 1 80 ? -2.770 9.139 -11.893 1.00 76.19 80 ASN A N 1
ATOM 597 C CA . ASN A 1 80 ? -2.660 9.106 -13.335 1.00 76.19 80 ASN A CA 1
ATOM 598 C C . ASN A 1 80 ? -1.373 9.864 -13.672 1.00 76.19 80 ASN A C 1
ATOM 600 O O . ASN A 1 80 ? -1.253 11.044 -13.342 1.00 76.19 80 ASN A O 1
ATOM 604 N N . ARG A 1 81 ? -0.388 9.205 -14.296 1.00 67.00 81 ARG A N 1
ATOM 605 C CA . ARG A 1 81 ? 0.916 9.822 -14.630 1.00 67.00 81 ARG A CA 1
ATOM 606 C C . ARG A 1 81 ? 0.784 11.079 -15.510 1.00 67.00 81 ARG A C 1
ATOM 608 O O . ARG A 1 81 ? 1.771 11.775 -15.716 1.00 67.00 81 ARG A O 1
ATOM 615 N N . VAL A 1 82 ? -0.424 11.355 -15.999 1.00 60.19 82 VAL A N 1
ATOM 616 C CA . VAL A 1 82 ? -0.813 12.479 -16.853 1.00 60.19 82 VAL A CA 1
ATOM 617 C C . VAL A 1 82 ? -1.190 13.748 -16.062 1.00 60.19 82 VAL A C 1
ATOM 619 O O . VAL A 1 82 ? -1.176 14.831 -16.633 1.00 60.19 82 VAL A O 1
ATOM 622 N N . ALA A 1 83 ? -1.459 13.677 -14.752 1.00 51.38 83 ALA A N 1
ATOM 623 C CA . ALA A 1 83 ? -1.841 14.844 -13.944 1.00 51.38 83 ALA A CA 1
ATOM 624 C C . ALA A 1 83 ? -0.720 15.273 -12.981 1.00 51.38 83 ALA A C 1
ATOM 626 O O . ALA A 1 83 ? -0.837 15.152 -11.764 1.00 51.38 83 ALA A O 1
ATOM 627 N N . ARG A 1 84 ? 0.384 15.789 -13.527 1.00 46.06 84 ARG A N 1
ATOM 628 C CA . ARG A 1 84 ? 1.258 16.712 -12.789 1.00 46.06 84 ARG A CA 1
ATOM 629 C C . ARG A 1 84 ? 1.162 18.086 -13.454 1.00 46.06 84 ARG A C 1
ATOM 631 O O . ARG A 1 84 ? 1.731 18.253 -14.531 1.00 46.06 84 ARG A O 1
ATOM 638 N N . PRO A 1 85 ? 0.488 19.074 -12.842 1.00 48.69 85 PRO A N 1
ATOM 639 C CA . PRO A 1 85 ? 0.899 20.459 -13.014 1.00 48.69 85 PRO A CA 1
ATOM 640 C C . PRO A 1 85 ? 2.365 20.549 -12.575 1.00 48.69 85 PRO A C 1
ATOM 642 O O . PRO A 1 85 ? 2.731 19.999 -11.535 1.00 48.69 85 PRO A O 1
ATOM 645 N N . LEU A 1 86 ? 3.211 21.155 -13.409 1.00 50.56 86 LEU A N 1
ATOM 646 C CA . LEU A 1 86 ? 4.598 21.448 -13.062 1.00 50.56 86 LEU A CA 1
ATOM 647 C C . LEU A 1 86 ? 4.610 22.332 -11.810 1.00 50.56 86 LEU A C 1
ATOM 649 O O . LEU A 1 86 ? 4.399 23.535 -11.918 1.00 50.56 86 LEU A O 1
ATOM 653 N N . ASP A 1 87 ? 4.907 21.758 -10.649 1.00 45.25 87 ASP A N 1
ATOM 654 C CA . ASP A 1 87 ? 5.621 22.521 -9.637 1.00 45.25 87 ASP A CA 1
ATOM 655 C C . ASP A 1 87 ? 7.103 22.481 -10.029 1.00 45.25 87 ASP A C 1
ATOM 657 O O . ASP A 1 87 ? 7.757 21.430 -10.046 1.00 45.25 87 ASP A O 1
ATOM 661 N N . GLN A 1 88 ? 7.581 23.625 -10.508 1.00 50.56 88 GLN A N 1
ATOM 662 C CA . GLN A 1 88 ? 8.950 23.854 -10.943 1.00 50.56 88 GLN A CA 1
ATOM 663 C C . GLN A 1 88 ? 9.865 23.948 -9.719 1.00 50.56 88 GLN A C 1
ATOM 665 O O . GLN A 1 88 ? 10.319 25.024 -9.358 1.00 50.56 88 GLN A O 1
ATOM 670 N N . THR A 1 89 ? 10.189 22.823 -9.090 1.00 46.84 89 THR A N 1
ATOM 671 C CA . THR A 1 89 ? 11.291 22.762 -8.110 1.00 46.84 89 THR A CA 1
ATOM 672 C C . THR A 1 89 ? 12.045 21.437 -8.188 1.00 46.84 89 THR A C 1
ATOM 674 O O . THR A 1 89 ? 12.345 20.801 -7.190 1.00 46.84 89 THR A O 1
ATOM 677 N N . GLN A 1 90 ? 12.402 21.008 -9.402 1.00 52.31 90 GLN A N 1
ATOM 678 C CA . GLN A 1 90 ? 13.510 20.062 -9.622 1.00 52.31 90 GLN A CA 1
ATOM 679 C C . GLN A 1 90 ? 14.298 20.453 -10.877 1.00 52.31 90 GLN A C 1
ATOM 681 O O . GLN A 1 90 ? 14.544 19.659 -11.782 1.00 52.31 90 GLN A O 1
ATOM 686 N N . GLN A 1 91 ? 14.687 21.723 -10.937 1.00 52.78 91 GLN A N 1
ATOM 687 C CA . GLN A 1 91 ? 15.680 22.226 -11.874 1.00 52.78 91 GLN A CA 1
ATOM 688 C C . GLN A 1 91 ? 17.052 22.199 -11.194 1.00 52.78 91 GLN A C 1
ATOM 690 O O . GLN A 1 91 ? 17.590 23.247 -10.903 1.00 52.78 91 GLN A O 1
ATOM 695 N N . GLU A 1 92 ? 17.585 21.005 -10.898 1.00 50.81 92 GLU A N 1
ATOM 696 C CA . GLU A 1 92 ? 19.022 20.792 -10.625 1.00 50.81 92 GLU A CA 1
ATOM 697 C C . GLU A 1 92 ? 19.368 19.291 -10.534 1.00 50.81 92 GLU A C 1
ATOM 699 O O . GLU A 1 92 ? 19.640 18.723 -9.482 1.00 50.81 92 GLU A O 1
ATOM 704 N N . ARG A 1 93 ? 19.295 18.606 -11.679 1.00 46.69 93 ARG A N 1
ATOM 705 C CA . ARG A 1 93 ? 20.283 17.599 -12.126 1.00 46.69 93 ARG A CA 1
ATOM 706 C C . ARG A 1 93 ? 19.908 17.119 -13.526 1.00 46.69 93 ARG A C 1
ATOM 708 O O . ARG A 1 93 ? 19.567 15.968 -13.772 1.00 46.69 93 ARG A O 1
ATOM 715 N N . LYS A 1 94 ? 19.943 18.064 -14.466 1.00 48.84 94 LYS A N 1
ATOM 716 C CA . LYS A 1 94 ? 19.955 17.789 -15.901 1.00 48.84 94 LYS A CA 1
ATOM 717 C C . LYS A 1 94 ? 21.295 18.276 -16.456 1.00 48.84 94 LYS A C 1
ATOM 719 O O . LYS A 1 94 ? 21.434 19.430 -16.824 1.00 48.84 94 LYS A O 1
ATOM 724 N N . SER A 1 95 ? 22.273 17.385 -16.466 1.00 55.66 95 SER A N 1
ATOM 725 C CA . SER A 1 95 ? 23.487 17.399 -17.292 1.00 55.66 95 SER A CA 1
ATOM 726 C C . SER A 1 95 ? 23.940 15.940 -17.269 1.00 55.66 95 SER A C 1
ATOM 728 O O . SER A 1 95 ? 23.990 15.335 -16.206 1.00 55.66 95 SER A O 1
ATOM 730 N N . GLU A 1 96 ? 24.152 15.218 -18.354 1.00 50.16 96 GLU A N 1
ATOM 731 C CA . GLU A 1 96 ? 24.094 15.470 -19.785 1.00 50.16 96 GLU A CA 1
ATOM 732 C C . GLU A 1 96 ? 24.107 14.062 -20.396 1.00 50.16 96 GLU A C 1
ATOM 734 O O . GLU A 1 96 ? 24.960 13.264 -20.015 1.00 50.16 96 GLU A O 1
ATOM 739 N N . ARG A 1 97 ? 23.212 13.734 -21.336 1.00 50.00 97 ARG A N 1
ATOM 740 C CA . ARG A 1 97 ? 23.588 13.107 -22.619 1.00 50.00 97 ARG A CA 1
ATOM 741 C C . ARG A 1 97 ? 22.370 12.868 -23.513 1.00 50.00 97 ARG A C 1
ATOM 743 O O . ARG A 1 97 ? 21.260 12.622 -23.057 1.00 50.00 97 ARG A O 1
ATOM 750 N N . LYS A 1 98 ? 22.651 13.062 -24.801 1.00 53.41 98 LYS A N 1
ATOM 751 C CA . LYS A 1 98 ? 21.791 13.213 -25.984 1.00 53.41 98 LYS A CA 1
ATOM 752 C C . LYS A 1 98 ? 20.771 12.086 -26.225 1.00 53.41 98 LYS A C 1
ATOM 754 O O . LYS A 1 98 ? 21.006 10.959 -25.802 1.00 53.41 98 LYS A O 1
ATOM 759 N N . PRO A 1 99 ? 19.713 12.360 -27.015 1.00 65.94 99 PRO A N 1
ATOM 760 C CA . PRO A 1 99 ? 18.802 11.341 -27.512 1.00 65.94 99 PRO A CA 1
ATOM 761 C C . PRO A 1 99 ? 19.301 10.710 -28.825 1.00 65.94 99 PRO A C 1
ATOM 763 O O . PRO A 1 99 ? 19.943 11.386 -29.630 1.00 65.94 99 PRO A O 1
ATOM 766 N N . ALA A 1 100 ? 18.907 9.445 -29.016 1.00 43.78 100 ALA A N 1
ATOM 767 C CA . ALA A 1 100 ? 18.561 8.745 -30.266 1.00 43.78 100 ALA A CA 1
ATOM 768 C C . ALA A 1 100 ? 19.268 7.387 -30.424 1.00 43.78 100 ALA A C 1
ATOM 770 O O . ALA A 1 100 ? 20.426 7.328 -30.822 1.00 43.78 100 ALA A O 1
ATOM 771 N N . ASN A 1 101 ? 18.523 6.296 -30.216 1.00 45.56 101 ASN A N 1
ATOM 772 C CA . ASN A 1 101 ? 18.267 5.336 -31.294 1.00 45.56 101 ASN A CA 1
ATOM 773 C C . ASN A 1 101 ? 17.068 4.430 -30.939 1.00 45.56 101 ASN A C 1
ATOM 775 O O . ASN A 1 101 ? 17.014 3.925 -29.816 1.00 45.56 101 ASN A O 1
ATOM 779 N N . PRO A 1 102 ? 16.101 4.209 -31.848 1.00 62.09 102 PRO A N 1
ATOM 780 C CA . PRO A 1 102 ? 15.108 3.160 -31.705 1.00 62.09 102 PRO A CA 1
ATOM 781 C C . PRO A 1 102 ? 15.702 1.863 -32.262 1.00 62.09 102 PRO A C 1
ATOM 783 O O . PRO A 1 102 ? 15.939 1.741 -33.460 1.00 62.09 102 PRO A O 1
ATOM 786 N N . GLY A 1 103 ? 15.945 0.885 -31.397 1.00 50.50 103 GLY A N 1
ATOM 787 C CA . GLY A 1 103 ? 16.295 -0.455 -31.850 1.00 50.50 103 GLY A CA 1
ATOM 788 C C . GLY A 1 103 ? 17.152 -1.225 -30.863 1.00 50.50 103 GLY A C 1
ATOM 789 O O . GLY A 1 103 ? 18.229 -0.774 -30.493 1.00 50.50 103 GLY A O 1
ATOM 790 N N . LYS A 1 104 ? 16.683 -2.443 -30.581 1.00 41.12 104 LYS A N 1
ATOM 791 C CA . LYS A 1 104 ? 17.363 -3.573 -29.938 1.00 41.12 104 LYS A CA 1
ATOM 792 C C . LYS A 1 104 ? 17.211 -3.687 -28.414 1.00 41.12 104 LYS A C 1
ATOM 794 O O . LYS A 1 104 ? 17.761 -2.939 -27.622 1.00 41.12 104 LYS A O 1
ATOM 799 N N . THR A 1 105 ? 16.408 -4.687 -28.067 1.00 50.84 105 THR A N 1
ATOM 800 C CA . THR A 1 105 ? 16.295 -5.423 -26.806 1.00 50.84 105 THR A CA 1
ATOM 801 C C . THR A 1 105 ? 17.607 -5.500 -26.019 1.00 50.84 105 THR A C 1
ATOM 803 O O . THR A 1 105 ? 18.487 -6.290 -26.334 1.00 50.84 105 THR A O 1
ATOM 806 N N . GLU A 1 106 ? 17.716 -4.714 -24.949 1.00 49.50 106 GLU A N 1
ATOM 807 C CA . GLU A 1 106 ? 18.856 -4.727 -24.017 1.00 49.50 106 GLU A CA 1
ATOM 808 C C . GLU A 1 106 ? 18.384 -5.117 -22.601 1.00 49.50 106 GLU A C 1
ATOM 810 O O . GLU A 1 106 ? 18.680 -4.480 -21.590 1.00 49.50 106 GLU A O 1
ATOM 815 N N . GLY A 1 107 ? 17.539 -6.151 -22.543 1.00 52.53 107 GLY A N 1
ATOM 816 C CA . GLY A 1 107 ? 16.933 -6.664 -21.310 1.00 52.53 107 GLY A CA 1
ATOM 817 C C . GLY A 1 107 ? 17.184 -8.147 -21.028 1.00 52.53 107 GLY A C 1
ATOM 818 O O . GLY A 1 107 ? 16.777 -8.619 -19.974 1.00 52.53 107 GLY A O 1
ATOM 819 N N . GLU A 1 108 ? 17.832 -8.896 -21.925 1.00 56.81 108 GLU A N 1
ATOM 820 C CA . GLU A 1 108 ? 17.777 -10.373 -21.890 1.00 56.81 108 GLU A CA 1
ATOM 821 C C . GLU A 1 108 ? 18.879 -11.068 -21.065 1.00 56.81 108 GLU A C 1
ATOM 823 O O . GLU A 1 108 ? 18.787 -12.271 -20.802 1.00 56.81 108 GLU A O 1
ATOM 828 N N . ASN A 1 109 ? 19.874 -10.320 -20.574 1.00 69.25 109 ASN A N 1
ATOM 829 C CA . ASN A 1 109 ? 21.025 -10.875 -19.845 1.00 69.25 109 ASN A CA 1
ATOM 830 C C . ASN A 1 109 ? 21.184 -10.297 -18.430 1.00 69.25 109 ASN A C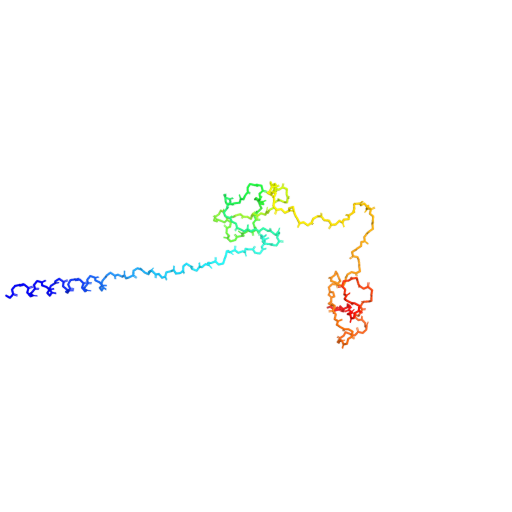 1
ATOM 832 O O . ASN A 1 109 ? 22.300 -10.072 -17.970 1.00 69.25 109 ASN A O 1
ATOM 836 N N . LYS A 1 110 ? 20.077 -10.024 -17.736 1.00 86.00 110 LYS A N 1
ATOM 837 C CA . LYS A 1 110 ? 20.115 -9.658 -16.312 1.00 86.00 110 LYS A CA 1
ATOM 838 C C . LYS A 1 110 ? 19.821 -10.881 -15.451 1.00 86.00 110 LYS A C 1
ATOM 840 O O . LYS A 1 110 ? 18.828 -11.572 -15.686 1.00 86.00 110 LYS A O 1
ATOM 845 N N . CYS A 1 111 ? 20.658 -11.120 -14.452 1.00 86.62 111 CYS A N 1
ATOM 846 C CA . CYS A 1 111 ? 20.503 -12.150 -13.437 1.00 86.62 111 CYS A CA 1
ATOM 847 C C . CYS A 1 111 ? 19.148 -12.046 -12.733 1.00 86.62 111 CYS A C 1
ATOM 849 O O . CYS A 1 111 ? 18.402 -13.026 -12.660 1.00 86.62 111 CYS A O 1
ATOM 851 N N . ILE A 1 112 ? 18.773 -10.829 -12.327 1.00 81.69 112 ILE A N 1
ATOM 852 C CA . ILE A 1 112 ? 17.505 -10.553 -11.636 1.00 81.69 112 ILE A CA 1
ATOM 853 C C . ILE A 1 112 ? 16.300 -10.927 -12.513 1.00 81.69 112 ILE A C 1
ATOM 855 O O . ILE A 1 112 ? 15.292 -11.420 -12.014 1.00 81.69 112 ILE A O 1
ATOM 859 N N . THR A 1 113 ? 16.395 -10.739 -13.833 1.00 84.25 113 THR A N 1
ATOM 860 C CA . THR A 1 113 ? 15.317 -11.093 -14.775 1.00 84.25 113 THR A CA 1
ATOM 861 C C . THR A 1 113 ? 15.118 -12.604 -14.894 1.00 84.25 113 THR A C 1
ATOM 863 O O . THR A 1 113 ? 14.036 -13.045 -15.272 1.00 84.25 113 THR A O 1
ATOM 866 N N . ARG A 1 114 ? 16.129 -13.401 -14.536 1.00 81.31 114 ARG A N 1
ATOM 867 C CA . ARG A 1 114 ? 16.070 -14.868 -14.524 1.00 81.31 114 ARG A CA 1
ATOM 868 C C . ARG A 1 114 ? 15.810 -15.441 -13.127 1.00 81.31 114 ARG A C 1
ATOM 870 O O . ARG A 1 114 ? 16.059 -16.619 -12.908 1.00 81.31 114 ARG A O 1
ATOM 877 N N . ASN A 1 115 ? 15.327 -14.622 -12.187 1.00 84.44 115 ASN A N 1
ATOM 878 C CA . ASN A 1 115 ? 15.168 -14.983 -10.773 1.00 84.44 115 ASN A CA 1
ATOM 879 C C . ASN A 1 115 ? 16.472 -15.486 -10.121 1.00 84.44 115 ASN A C 1
ATOM 881 O O . ASN A 1 115 ? 16.435 -16.257 -9.163 1.00 84.44 115 ASN A O 1
ATOM 885 N N . GLY A 1 116 ? 17.623 -15.061 -10.644 1.00 88.00 116 GLY A N 1
ATOM 886 C CA . GLY A 1 116 ? 18.920 -15.383 -10.074 1.00 88.00 116 GLY A CA 1
ATOM 887 C C . GLY A 1 116 ? 19.328 -14.412 -8.972 1.00 88.00 116 GLY A C 1
ATOM 888 O O . GLY A 1 116 ? 18.819 -13.293 -8.872 1.00 88.00 116 GLY A O 1
ATOM 889 N N . VAL A 1 117 ? 20.281 -14.847 -8.156 1.00 90.00 117 VAL A N 1
ATOM 890 C CA . VAL A 1 117 ? 20.914 -14.046 -7.107 1.00 90.00 117 VAL A CA 1
ATOM 891 C C . VAL A 1 117 ? 22.397 -13.912 -7.438 1.00 90.00 117 VAL A C 1
ATOM 893 O O . VAL A 1 117 ? 23.062 -14.915 -7.691 1.00 90.00 117 VAL A O 1
ATOM 896 N N . CYS A 1 118 ? 22.919 -12.683 -7.436 1.00 89.69 118 CYS A N 1
ATOM 897 C CA . CYS A 1 118 ? 24.356 -12.442 -7.542 1.00 89.69 118 CYS A CA 1
ATOM 898 C C . CYS A 1 118 ? 25.017 -12.860 -6.227 1.00 89.69 118 CYS A C 1
ATOM 900 O O . CYS A 1 118 ? 24.711 -12.298 -5.173 1.00 89.69 118 CYS A O 1
ATOM 902 N N . ILE A 1 119 ? 25.903 -13.849 -6.284 1.00 88.69 119 ILE A N 1
ATOM 903 C CA . ILE A 1 119 ? 26.690 -14.284 -5.131 1.00 88.69 119 ILE A CA 1
ATOM 904 C C . ILE A 1 119 ? 28.185 -14.147 -5.430 1.00 88.69 119 ILE A C 1
ATOM 906 O O . ILE A 1 119 ? 28.574 -14.211 -6.596 1.00 88.69 119 ILE A O 1
ATOM 910 N N . PRO A 1 120 ? 29.049 -13.990 -4.416 1.00 87.69 120 PRO A N 1
ATOM 911 C CA . PRO A 1 120 ? 30.489 -13.979 -4.630 1.00 87.69 120 PRO A CA 1
ATOM 912 C C . PRO A 1 120 ? 30.960 -15.283 -5.281 1.00 87.69 120 PRO A C 1
ATOM 914 O O . PRO A 1 120 ? 30.463 -16.358 -4.951 1.00 87.69 120 PRO A O 1
ATOM 917 N N . THR A 1 121 ? 31.986 -15.198 -6.126 1.00 76.00 121 THR A N 1
ATOM 918 C CA . THR A 1 121 ? 32.698 -16.349 -6.730 1.00 76.00 121 THR A CA 1
ATOM 919 C C . THR A 1 121 ? 33.181 -17.398 -5.719 1.00 76.00 121 THR 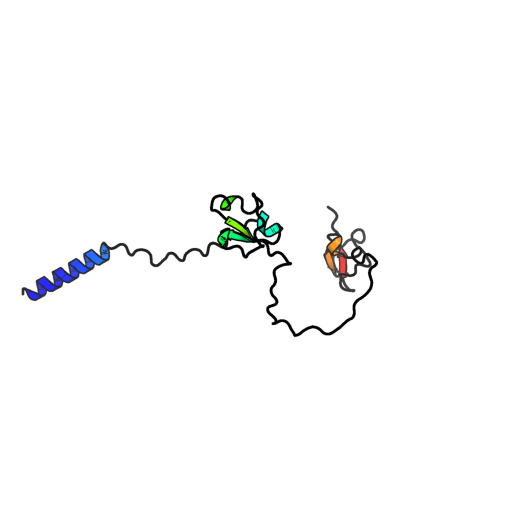A C 1
ATOM 921 O O . THR A 1 121 ? 33.403 -18.549 -6.077 1.00 76.00 121 THR A O 1
ATOM 924 N N . ILE A 1 122 ? 33.341 -17.006 -4.453 1.00 76.81 122 ILE A N 1
ATOM 925 C CA . ILE A 1 122 ? 33.797 -17.854 -3.341 1.00 76.81 122 ILE A CA 1
ATOM 926 C C . ILE A 1 122 ? 32.614 -18.588 -2.658 1.00 76.81 122 ILE A C 1
ATOM 928 O O . ILE A 1 122 ? 32.820 -19.421 -1.780 1.00 76.81 122 ILE A O 1
ATOM 932 N N . GLY A 1 123 ? 31.367 -18.278 -3.034 1.00 67.56 123 GLY A N 1
ATOM 933 C CA . GLY A 1 123 ? 30.148 -18.840 -2.444 1.00 67.56 123 GLY A CA 1
ATOM 934 C C . GLY A 1 123 ? 29.703 -20.183 -3.039 1.00 67.56 123 GLY A C 1
ATOM 935 O O . GLY A 1 123 ? 30.105 -20.577 -4.130 1.00 67.56 123 GLY A O 1
ATOM 936 N N . GLU A 1 124 ? 28.821 -20.881 -2.318 1.00 76.69 124 GLU A N 1
ATOM 937 C CA . GLU A 1 124 ? 28.261 -22.195 -2.670 1.00 76.69 124 GLU A CA 1
ATOM 938 C C . GLU A 1 124 ? 27.229 -22.122 -3.824 1.00 76.69 124 GLU A C 1
ATOM 940 O O . GLU A 1 124 ? 26.049 -22.395 -3.625 1.00 76.69 124 GLU A O 1
ATOM 945 N N . CYS A 1 125 ? 27.643 -21.767 -5.047 1.00 85.19 125 CYS A N 1
ATOM 946 C CA . CYS A 1 125 ? 26.829 -22.016 -6.248 1.00 85.19 125 CYS A CA 1
ATOM 947 C C . CYS A 1 125 ? 27.438 -23.150 -7.077 1.00 85.19 125 CYS A C 1
ATOM 949 O O . CYS A 1 125 ? 28.553 -22.996 -7.585 1.00 85.19 125 CYS A O 1
ATOM 951 N N . PRO A 1 126 ? 26.736 -24.280 -7.266 1.00 85.31 126 PRO A N 1
ATOM 952 C CA . PRO A 1 126 ? 27.227 -25.351 -8.120 1.00 85.31 126 PRO A CA 1
ATOM 953 C C . PRO A 1 126 ? 27.337 -24.875 -9.583 1.00 85.31 126 PRO A C 1
ATOM 955 O O . PRO A 1 126 ? 26.456 -24.151 -10.046 1.00 85.31 126 PRO A O 1
ATOM 958 N N . PRO A 1 127 ? 28.360 -25.306 -10.351 1.00 81.50 127 PRO A N 1
ATOM 959 C CA . PRO A 1 127 ? 28.602 -24.833 -11.722 1.00 81.50 127 PRO A CA 1
ATOM 960 C C . PRO A 1 127 ? 27.417 -25.003 -12.683 1.00 81.50 127 PRO A C 1
ATOM 962 O O . PRO A 1 127 ? 27.254 -24.227 -13.615 1.00 81.50 127 PRO A O 1
ATOM 965 N N . SER A 1 128 ? 26.558 -25.995 -12.444 1.00 78.88 128 SER A N 1
ATOM 966 C CA . SER A 1 128 ? 25.349 -26.259 -13.235 1.00 78.88 128 SER A CA 1
ATOM 967 C C . SER A 1 128 ? 24.229 -25.228 -13.047 1.00 78.88 128 SER A C 1
ATOM 969 O O . SER A 1 128 ? 23.266 -25.239 -13.810 1.00 78.88 128 SER A O 1
ATOM 971 N N . MET A 1 129 ? 24.339 -24.362 -12.039 1.00 81.69 129 MET A N 1
ATOM 972 C CA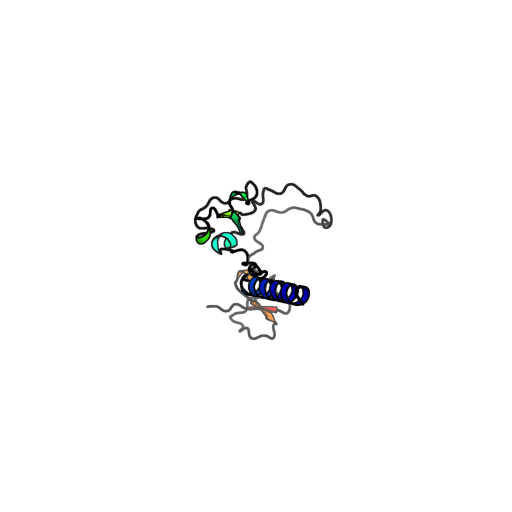 . MET A 1 129 ? 23.369 -23.313 -11.700 1.00 81.69 129 MET A CA 1
ATOM 973 C C . MET A 1 129 ? 23.926 -21.900 -11.920 1.00 81.69 129 MET A C 1
ATOM 975 O O . MET A 1 129 ? 23.247 -20.915 -11.623 1.00 81.69 129 MET A O 1
ATOM 979 N N . GLN A 1 130 ? 25.152 -21.800 -12.441 1.00 87.00 130 GLN A N 1
ATOM 980 C CA . GLN A 1 130 ? 25.823 -20.540 -12.731 1.00 87.00 130 GLN A CA 1
ATOM 981 C C . GLN A 1 130 ? 25.461 -20.052 -14.136 1.00 87.00 130 GLN A C 1
ATOM 983 O O . GLN A 1 130 ? 25.477 -20.816 -15.102 1.00 87.00 130 GLN A O 1
ATOM 988 N N . ILE A 1 131 ? 25.159 -18.760 -14.256 1.00 80.75 131 ILE A N 1
ATOM 989 C CA . ILE A 1 131 ? 25.006 -18.087 -15.548 1.00 80.75 131 ILE A CA 1
ATOM 990 C C . ILE A 1 131 ? 26.121 -17.061 -15.707 1.00 80.75 131 ILE A C 1
ATOM 992 O O . ILE A 1 131 ? 26.218 -16.106 -14.938 1.00 80.75 131 ILE A O 1
ATOM 996 N N . GLU A 1 132 ? 26.935 -17.244 -16.744 1.00 73.50 132 GLU A N 1
ATOM 997 C CA . GLU A 1 132 ? 27.990 -16.307 -17.121 1.00 73.50 132 GLU A CA 1
ATOM 998 C C . GLU A 1 132 ? 27.439 -15.141 -17.958 1.00 73.50 132 GLU A C 1
ATOM 1000 O O . GLU A 1 132 ? 26.465 -15.276 -18.702 1.00 73.50 132 GLU A O 1
ATOM 1005 N N . GLY A 1 133 ? 28.090 -13.978 -17.863 1.00 68.31 133 GLY A N 1
ATOM 1006 C CA . GLY A 1 133 ? 27.808 -12.840 -18.745 1.00 68.31 133 GLY A CA 1
ATOM 1007 C C . GLY A 1 133 ? 26.563 -12.024 -18.386 1.00 68.31 133 GLY A C 1
ATOM 1008 O O . GLY A 1 133 ? 25.992 -11.366 -19.260 1.00 68.31 133 GLY A O 1
ATOM 1009 N N . THR A 1 134 ? 26.132 -12.045 -17.122 1.00 74.94 134 THR A N 1
ATOM 1010 C CA . THR A 1 134 ? 25.058 -11.165 -16.647 1.00 74.94 134 THR A CA 1
ATOM 1011 C C . THR A 1 134 ? 25.556 -9.737 -16.444 1.00 74.94 134 THR A C 1
ATOM 1013 O O . THR A 1 134 ? 26.620 -9.528 -15.868 1.00 74.94 134 THR A O 1
ATOM 1016 N N . SER A 1 135 ? 24.790 -8.745 -16.897 1.00 76.69 135 SER A N 1
ATOM 1017 C CA . SER A 1 135 ? 25.206 -7.332 -16.874 1.00 76.69 135 SER A CA 1
ATOM 1018 C C . SER A 1 135 ? 24.948 -6.604 -15.550 1.00 76.69 135 SER A C 1
ATOM 1020 O O . SER A 1 135 ? 25.355 -5.454 -15.395 1.00 76.69 135 SER A O 1
ATOM 1022 N N . ASP A 1 136 ? 24.250 -7.242 -14.612 1.00 85.94 136 ASP A N 1
ATOM 1023 C CA . ASP A 1 136 ? 23.782 -6.669 -13.346 1.00 85.94 136 ASP A CA 1
ATOM 1024 C C . ASP A 1 136 ? 24.554 -7.141 -12.102 1.00 85.94 136 ASP A C 1
ATOM 1026 O O . ASP A 1 136 ? 24.400 -6.523 -11.050 1.00 85.94 136 ASP A O 1
ATOM 1030 N N . CYS A 1 137 ? 25.405 -8.167 -12.211 1.00 86.00 137 CYS A N 1
ATOM 1031 C CA . CYS A 1 137 ? 26.300 -8.588 -11.127 1.00 86.00 137 CYS A CA 1
ATOM 1032 C C . CYS A 1 137 ? 27.661 -7.876 -11.209 1.00 86.00 137 CYS A C 1
ATOM 1034 O O . CYS A 1 137 ? 28.100 -7.445 -12.282 1.00 86.00 137 CYS A O 1
ATOM 1036 N N . ARG A 1 138 ? 28.351 -7.744 -10.070 1.00 85.75 138 ARG A N 1
ATOM 1037 C CA . ARG A 1 138 ? 29.733 -7.232 -10.036 1.00 85.75 138 ARG A CA 1
ATOM 1038 C C . ARG A 1 138 ? 30.688 -8.212 -10.735 1.00 85.75 138 ARG A C 1
ATOM 1040 O O . ARG A 1 138 ? 30.393 -9.398 -10.788 1.00 85.75 138 ARG A O 1
ATOM 1047 N N . PRO A 1 139 ? 31.867 -7.766 -11.208 1.00 81.00 139 PRO A N 1
ATOM 1048 C CA . PRO A 1 139 ? 32.843 -8.654 -11.855 1.00 81.00 139 PRO A CA 1
ATOM 1049 C C . PRO A 1 139 ? 33.360 -9.794 -10.956 1.00 81.00 139 PRO A C 1
ATOM 1051 O O . PRO A 1 139 ? 33.911 -10.764 -11.460 1.00 81.00 139 PRO A O 1
ATOM 1054 N N . GLU A 1 140 ? 33.191 -9.681 -9.638 1.00 83.44 140 GLU A N 1
ATOM 1055 C CA . GLU A 1 140 ? 33.584 -10.687 -8.637 1.00 83.44 140 GLU A CA 1
ATOM 1056 C C . GLU A 1 140 ? 32.410 -11.591 -8.208 1.00 83.44 140 GLU A C 1
ATOM 1058 O O . GLU A 1 140 ? 32.570 -12.491 -7.376 1.00 83.44 140 GLU A O 1
ATOM 1063 N N . GLU A 1 141 ? 31.226 -11.356 -8.772 1.00 87.38 141 GLU A N 1
ATOM 1064 C CA . GLU A 1 141 ? 29.985 -12.058 -8.470 1.00 87.38 141 GLU A CA 1
ATOM 1065 C C . GLU A 1 141 ? 29.525 -12.890 -9.670 1.00 87.38 141 GLU A C 1
ATOM 1067 O O . GLU A 1 141 ? 29.719 -12.527 -10.829 1.00 87.38 141 GLU A O 1
ATOM 1072 N N . ILE A 1 142 ? 28.870 -14.009 -9.380 1.00 88.38 142 ILE A N 1
ATOM 1073 C CA . ILE A 1 142 ? 28.252 -14.890 -10.366 1.00 88.38 142 ILE A CA 1
ATOM 1074 C C . ILE A 1 142 ? 26.745 -14.895 -10.132 1.00 88.38 142 ILE A C 1
ATOM 1076 O O . ILE A 1 142 ? 26.276 -14.897 -8.991 1.00 88.38 142 ILE A O 1
ATOM 1080 N N . CYS A 1 143 ? 25.979 -14.926 -11.219 1.00 89.62 143 CYS A N 1
ATOM 1081 C CA . CYS A 1 143 ? 24.545 -15.141 -11.150 1.00 89.62 143 CYS A CA 1
ATOM 1082 C C . CYS A 1 143 ? 24.226 -16.615 -10.876 1.00 89.62 143 CYS A C 1
ATOM 1084 O O . CYS A 1 143 ? 24.534 -17.471 -11.707 1.00 89.62 143 CYS A O 1
ATOM 1086 N N . CYS A 1 144 ? 23.577 -16.901 -9.748 1.00 89.81 144 CYS A N 1
ATOM 1087 C CA . CYS A 1 144 ? 23.150 -18.249 -9.380 1.00 89.81 144 CYS A CA 1
ATOM 1088 C C . CYS A 1 144 ? 21.624 -18.384 -9.432 1.00 89.81 144 CYS A C 1
ATOM 1090 O O . CYS A 1 144 ? 20.914 -17.549 -8.865 1.00 89.81 144 CYS A O 1
ATOM 1092 N N . ILE A 1 145 ? 21.115 -19.439 -10.072 1.00 88.94 145 ILE A N 1
ATOM 1093 C CA . ILE A 1 145 ? 19.677 -19.740 -10.139 1.00 88.94 145 ILE A CA 1
ATOM 1094 C C . ILE A 1 145 ? 19.396 -21.088 -9.480 1.00 88.94 145 ILE A C 1
ATOM 1096 O O . ILE A 1 145 ? 19.834 -22.131 -9.957 1.00 88.94 145 ILE A O 1
ATOM 1100 N N . TYR A 1 146 ? 18.589 -21.072 -8.423 1.00 83.38 146 TYR A N 1
ATOM 1101 C CA . TYR A 1 146 ? 18.057 -22.283 -7.810 1.00 83.38 146 TYR A CA 1
ATOM 1102 C C . TYR A 1 146 ? 16.786 -22.689 -8.565 1.00 83.38 146 TYR A C 1
ATOM 1104 O O . TYR A 1 146 ? 15.713 -22.139 -8.315 1.00 83.38 146 TYR A O 1
ATOM 1112 N N . ASN A 1 147 ? 16.906 -23.605 -9.531 1.00 68.25 147 ASN A N 1
ATOM 1113 C CA . ASN A 1 147 ? 15.733 -24.216 -10.163 1.00 68.25 147 ASN A CA 1
ATOM 1114 C C . ASN A 1 147 ? 14.877 -24.891 -9.074 1.00 68.25 147 ASN A C 1
ATOM 1116 O O . ASN A 1 147 ? 15.390 -25.740 -8.344 1.00 68.25 147 ASN A O 1
ATOM 1120 N N . GLN A 1 148 ? 13.603 -24.497 -8.967 1.00 54.53 148 GLN A N 1
ATOM 1121 C CA . GLN A 1 148 ? 12.577 -25.242 -8.228 1.00 54.53 148 GLN A CA 1
ATOM 1122 C C . GLN A 1 148 ? 11.974 -26.322 -9.119 1.00 54.53 148 GLN A C 1
ATOM 1124 O O . GLN A 1 148 ? 11.685 -26.000 -10.295 1.00 54.53 148 GLN A O 1
#

Foldseek 3Di:
DVVVVVVVVVVVVVVVVVVPPPPPDPDPPVPVPPQPAQPQLVVLPWGKDAPVPADPPQFPPDPPSCPVCVVVRITTGHDPPPDDDDPPDPPPDDDDDDDDDPDDDPDDQALVVVVWDWDFPVDPADPVQWDPDRPHHDPRTTTGDDDD

Secondary structure (DSSP, 8-state):
-HHHHHHHHHHHHHHHHHHHS----S------------HHHHHTT-EEEEGGGSPTT-B---TTSSTTTGGGTEEEE---TT---------S---------------TT-TGGGT-EEEETTS---GGGEE---SSS-TTEEEE----